Protein AF-A0A1F4BC38-F1 (afdb_monomer)

Solvent-accessible surface area (backbone atoms only — not comparable to full-atom values): 8100 Å² total; per-residue (Å²): 135,79,57,71,50,75,51,78,36,47,63,86,38,72,65,35,56,50,31,72,72,68,41,29,44,49,54,61,42,43,31,51,83,40,55,68,50,52,44,27,72,72,65,79,40,60,83,71,62,35,62,69,57,71,56,75,41,73,48,98,77,63,33,68,33,53,63,78,18,44,32,28,39,37,21,39,55,73,48,72,47,84,53,95,69,26,35,38,39,37,18,40,53,79,44,77,47,76,35,67,90,80,56,53,48,38,79,55,97,92,37,81,43,69,88,72,86,78,60,89,87,56,78,74,65,91,88,58,86,80,75,81,86,125

Secondary structure (DSSP, 8-state):
---EEEEEEETTSHHHHHHHHHSEEEEEE-BTTTHHHHHIIIIIS-GGGGGGSS-EEE-TTS-EEETT-SEEEEEEEEEEEEETTEEEEEEEEEEEEE--S-PBEEEETTEEEE--PPPTTPPPPTT-TTSS--

Sequence (134 aa):
EPPTALVCVNRSAATHAAIAGSGAFCINVLRTEDADLANAFSGTQSGEARFRAGEWLLLASGAPALASALASFDCRVASSLDHGTHTVFLGEVAGLVLGRRGKPLLYASGQYARLIPLAHGAPLPEGFDHWVDV

Mean predicted aligned error: 6.23 Å

pLDDT: mean 91.07, std 11.71, range [45.5, 98.81]

Structure (mmCIF, N/CA/C/O backbone):
data_AF-A0A1F4BC38-F1
#
_entry.id   AF-A0A1F4BC38-F1
#
loop_
_atom_site.group_PDB
_atom_site.id
_atom_site.type_symbol
_atom_site.label_atom_id
_atom_site.label_alt_id
_atom_site.label_comp_id
_atom_site.label_asym_id
_atom_site.label_entity_id
_atom_site.label_seq_id
_atom_site.pdbx_PDB_ins_code
_atom_site.Cartn_x
_atom_site.Cartn_y
_atom_site.Cartn_z
_atom_site.occupancy
_atom_site.B_iso_or_equiv
_atom_site.auth_seq_id
_atom_site.auth_comp_id
_atom_site.auth_asym_id
_atom_site.auth_atom_id
_atom_site.pdbx_PDB_model_num
ATOM 1 N N . GLU A 1 1 ? -1.084 -20.472 14.265 1.00 70.88 1 GLU A N 1
ATOM 2 C CA . GLU A 1 1 ? -0.669 -19.072 14.052 1.00 70.88 1 GLU A CA 1
ATOM 3 C C . GLU A 1 1 ? -1.136 -18.630 12.670 1.00 70.88 1 GLU A C 1
ATOM 5 O O . GLU A 1 1 ? -0.873 -19.375 11.727 1.00 70.88 1 GLU A O 1
ATOM 10 N N . PRO A 1 2 ? -1.891 -17.526 12.530 1.00 84.81 2 PRO A N 1
ATOM 11 C CA . PRO A 1 2 ? -2.275 -17.001 11.222 1.00 84.81 2 PRO A CA 1
ATOM 12 C C . PRO A 1 2 ? -1.114 -16.215 10.578 1.00 84.81 2 PRO A C 1
ATOM 14 O O . PRO A 1 2 ? -0.317 -15.613 11.300 1.00 84.81 2 PRO A O 1
ATOM 17 N N . PRO A 1 3 ? -0.994 -16.189 9.237 1.00 96.00 3 PRO A N 1
ATOM 18 C CA . PRO A 1 3 ? -0.052 -15.304 8.560 1.00 96.00 3 PRO A CA 1
ATOM 19 C C . PRO A 1 3 ? -0.393 -13.835 8.844 1.00 96.00 3 PRO A C 1
ATOM 21 O O . PRO A 1 3 ? -1.550 -13.433 8.714 1.00 96.00 3 PRO A O 1
ATOM 2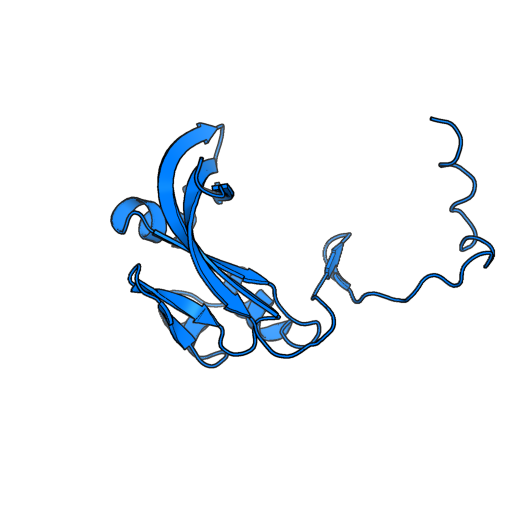4 N N . THR A 1 4 ? 0.616 -13.031 9.176 1.00 97.38 4 THR A N 1
ATOM 25 C CA . THR A 1 4 ? 0.445 -11.615 9.534 1.00 97.38 4 THR A CA 1
ATOM 26 C C . THR A 1 4 ? 1.207 -10.722 8.567 1.00 97.38 4 THR A C 1
ATOM 28 O O . THR A 1 4 ? 2.377 -10.967 8.271 1.00 97.38 4 THR A O 1
ATOM 31 N N . ALA A 1 5 ? 0.555 -9.655 8.112 1.00 97.81 5 ALA A N 1
ATOM 32 C CA . ALA A 1 5 ? 1.176 -8.558 7.381 1.00 97.81 5 ALA A CA 1
ATOM 33 C C . ALA A 1 5 ? 1.058 -7.260 8.188 1.00 97.81 5 ALA A C 1
ATOM 35 O O . ALA A 1 5 ? 0.152 -7.111 9.009 1.00 97.81 5 ALA A O 1
ATOM 36 N N . LEU A 1 6 ? 1.951 -6.302 7.941 1.00 98.19 6 LEU A N 1
ATOM 37 C CA . LEU A 1 6 ? 1.868 -4.979 8.553 1.00 98.19 6 LEU A CA 1
ATOM 38 C C . LEU A 1 6 ? 1.975 -3.866 7.518 1.00 98.19 6 LEU A C 1
ATOM 40 O O . LEU A 1 6 ? 2.652 -4.013 6.501 1.00 98.19 6 LEU A O 1
ATOM 44 N N . VAL A 1 7 ? 1.319 -2.745 7.807 1.00 98.50 7 VAL A N 1
ATOM 45 C CA . VAL A 1 7 ? 1.442 -1.497 7.048 1.00 98.50 7 VAL A CA 1
ATOM 46 C C . VAL A 1 7 ? 1.619 -0.323 8.007 1.00 98.50 7 VAL A C 1
ATOM 48 O O . VAL A 1 7 ? 0.943 -0.238 9.031 1.00 98.50 7 VAL A O 1
ATOM 51 N N . CYS A 1 8 ? 2.518 0.600 7.669 1.00 98.44 8 CYS A N 1
ATOM 52 C CA . CYS A 1 8 ? 2.712 1.850 8.401 1.00 98.44 8 CYS A CA 1
ATOM 53 C C . CYS A 1 8 ? 2.035 2.975 7.623 1.00 98.44 8 CYS A C 1
ATOM 55 O O . CYS A 1 8 ? 2.447 3.285 6.506 1.00 98.44 8 CYS A O 1
ATOM 57 N N . VAL A 1 9 ? 1.005 3.592 8.195 1.00 98.25 9 VAL A N 1
ATOM 58 C CA . VAL A 1 9 ? 0.203 4.604 7.495 1.00 98.25 9 VAL A CA 1
ATOM 59 C C . VAL A 1 9 ? 0.227 5.907 8.276 1.00 98.25 9 VAL A C 1
ATOM 61 O O . VAL A 1 9 ? -0.034 5.922 9.479 1.00 98.25 9 VAL A O 1
ATOM 64 N N . ASN A 1 10 ? 0.547 7.008 7.595 1.00 98.00 10 ASN A N 1
ATOM 65 C CA . ASN A 1 10 ? 0.515 8.338 8.193 1.00 98.00 10 ASN A CA 1
ATOM 66 C C . ASN A 1 10 ? -0.917 8.674 8.634 1.00 98.00 10 ASN A C 1
ATOM 68 O O . ASN A 1 10 ? -1.853 8.514 7.850 1.00 98.00 10 ASN A O 1
ATOM 72 N N . ARG A 1 11 ? -1.090 9.166 9.864 1.00 97.75 11 ARG A N 1
ATOM 73 C CA . ARG A 1 11 ? -2.410 9.466 10.445 1.00 97.75 11 ARG A CA 1
ATOM 74 C C . ARG A 1 11 ? -3.167 10.587 9.735 1.00 97.75 11 ARG A C 1
ATOM 76 O O . ARG A 1 11 ? -4.376 10.688 9.895 1.00 97.75 11 ARG A O 1
ATOM 83 N N . SER A 1 12 ? -2.488 11.419 8.942 1.00 96.00 12 SER A N 1
ATOM 84 C CA . SER A 1 12 ? -3.154 12.427 8.107 1.00 96.00 12 SER A CA 1
ATOM 85 C C . SER A 1 12 ? -3.714 11.865 6.794 1.00 96.00 12 SER A C 1
ATOM 87 O O . SER A 1 12 ? -4.475 12.552 6.112 1.00 96.00 12 SER A O 1
ATOM 89 N N . ALA A 1 13 ? -3.351 10.639 6.405 1.00 94.81 13 ALA A N 1
ATOM 90 C CA . ALA A 1 13 ? -3.792 10.055 5.146 1.00 94.81 13 ALA A CA 1
ATOM 91 C C . ALA A 1 13 ? -5.250 9.584 5.228 1.00 94.81 13 ALA A C 1
ATOM 93 O O . ALA A 1 13 ? -5.644 8.907 6.174 1.00 94.81 13 ALA A O 1
ATOM 94 N N . ALA A 1 14 ? -6.035 9.818 4.173 1.00 93.50 14 ALA A N 1
ATOM 95 C CA . ALA A 1 14 ? -7.401 9.287 4.077 1.00 93.50 14 ALA A CA 1
ATOM 96 C C . ALA A 1 14 ? -7.454 7.749 4.206 1.00 93.50 14 ALA A C 1
ATOM 98 O O . ALA A 1 14 ? -8.407 7.201 4.755 1.00 93.50 14 ALA A O 1
ATOM 99 N N . THR A 1 15 ? -6.406 7.054 3.747 1.00 95.25 15 THR A N 1
ATOM 100 C CA . THR A 1 15 ? -6.262 5.601 3.905 1.00 95.25 15 THR A CA 1
ATOM 101 C C . THR A 1 15 ? -6.195 5.189 5.375 1.00 95.25 15 THR A C 1
ATOM 103 O O . THR A 1 15 ? -6.749 4.157 5.727 1.00 95.25 15 THR A O 1
ATOM 106 N N . HIS A 1 16 ? -5.573 5.991 6.250 1.00 97.56 16 HIS A N 1
ATOM 107 C CA . HIS A 1 16 ? -5.535 5.698 7.687 1.00 97.56 16 HIS A CA 1
ATOM 108 C C . HIS A 1 16 ? -6.946 5.669 8.274 1.00 97.56 16 HIS A C 1
ATOM 110 O O . HIS A 1 16 ? -7.336 4.662 8.860 1.00 97.56 16 HIS A O 1
ATOM 116 N N . ALA A 1 17 ? -7.735 6.719 8.026 1.00 96.62 17 ALA A N 1
ATOM 117 C CA . ALA A 1 17 ? -9.117 6.797 8.493 1.00 96.62 17 ALA A CA 1
ATOM 118 C C . ALA A 1 17 ? -9.976 5.635 7.960 1.00 96.62 17 ALA A C 1
ATOM 120 O O . ALA A 1 17 ? -10.776 5.068 8.702 1.00 96.62 17 ALA A O 1
ATOM 121 N N . ALA A 1 18 ? -9.776 5.239 6.697 1.00 96.19 18 ALA A N 1
ATOM 122 C CA . ALA A 1 18 ? -10.477 4.104 6.101 1.00 96.19 18 ALA A CA 1
ATOM 123 C C . ALA A 1 18 ? -10.129 2.770 6.786 1.00 96.19 18 ALA A C 1
ATOM 125 O O . ALA A 1 18 ? -11.031 1.992 7.097 1.00 96.19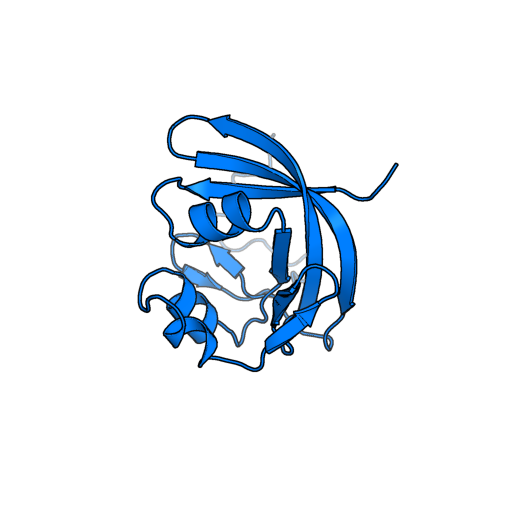 18 ALA A O 1
ATOM 126 N N . ILE A 1 19 ? -8.846 2.511 7.064 1.00 98.00 19 ILE A N 1
ATOM 127 C CA . ILE A 1 19 ? -8.406 1.282 7.745 1.00 98.00 19 ILE A CA 1
ATOM 128 C C . ILE A 1 19 ? -8.896 1.268 9.195 1.00 98.00 19 ILE A C 1
ATOM 130 O O . ILE A 1 19 ? -9.454 0.269 9.640 1.00 98.00 19 ILE A O 1
ATOM 134 N N . ALA A 1 20 ? -8.748 2.381 9.919 1.00 98.12 20 ALA A N 1
ATOM 135 C CA . ALA A 1 20 ? -9.181 2.489 11.310 1.00 98.12 20 ALA A CA 1
ATOM 136 C C . ALA A 1 20 ? -10.703 2.325 11.466 1.00 98.12 20 ALA A C 1
ATOM 138 O O . ALA A 1 20 ? -11.155 1.697 12.418 1.00 98.12 20 ALA A O 1
ATOM 139 N N . GLY A 1 21 ? -11.493 2.864 10.529 1.00 98.00 21 GLY A N 1
ATOM 140 C CA . GLY A 1 21 ? -12.953 2.765 10.561 1.00 98.00 21 GLY A CA 1
ATOM 141 C C . GLY A 1 21 ? -13.500 1.409 10.109 1.00 98.00 21 GLY A C 1
ATOM 142 O O . GLY A 1 21 ? -14.499 0.947 10.652 1.00 98.00 21 GLY A O 1
ATOM 143 N N . SER A 1 22 ? -12.864 0.767 9.124 1.00 97.81 22 SER A N 1
ATOM 144 C CA . SER A 1 22 ? -13.321 -0.526 8.588 1.00 97.81 22 SER A CA 1
ATOM 145 C C . SER A 1 22 ? -12.745 -1.740 9.320 1.00 97.81 22 SER A C 1
ATOM 147 O O . SER A 1 22 ? -13.333 -2.817 9.267 1.00 97.81 22 SER A O 1
ATOM 149 N N . GLY A 1 23 ? -11.589 -1.596 9.975 1.00 98.19 23 GLY A N 1
ATOM 150 C CA . GLY A 1 23 ? -10.856 -2.715 10.566 1.00 98.19 23 GLY A CA 1
ATOM 151 C C . GLY A 1 23 ? -10.249 -3.667 9.530 1.00 98.19 23 GLY A C 1
ATOM 152 O O . GLY A 1 23 ? -9.902 -4.798 9.871 1.00 98.19 23 GLY A O 1
ATOM 153 N N . ALA A 1 24 ? -10.116 -3.245 8.271 1.00 98.25 24 ALA A N 1
ATOM 154 C CA . ALA A 1 24 ? -9.590 -4.071 7.191 1.00 98.25 24 ALA A CA 1
ATOM 155 C C . ALA A 1 24 ? -8.701 -3.273 6.232 1.00 98.25 24 ALA A C 1
ATOM 157 O O . ALA A 1 24 ? -8.820 -2.055 6.094 1.00 98.25 24 ALA A O 1
ATOM 158 N N . PHE A 1 25 ? -7.799 -3.974 5.548 1.00 98.31 25 PHE A N 1
ATOM 159 C CA . PHE A 1 25 ? -7.001 -3.411 4.465 1.00 98.31 25 PHE A CA 1
ATOM 160 C C . PHE A 1 25 ? -6.613 -4.485 3.453 1.00 98.31 25 PHE A C 1
ATOM 162 O O . PHE A 1 25 ? -6.557 -5.667 3.778 1.00 98.31 25 PHE A O 1
ATOM 169 N N . CYS A 1 26 ? -6.304 -4.060 2.227 1.00 98.25 26 CYS A N 1
ATOM 170 C CA . CYS A 1 26 ? -5.741 -4.935 1.207 1.00 98.25 26 CYS A CA 1
ATOM 171 C C . CYS A 1 26 ? -4.363 -4.432 0.769 1.00 98.25 26 CYS A C 1
ATOM 173 O O . CYS A 1 26 ? -4.201 -3.252 0.449 1.00 98.25 26 CYS A O 1
ATOM 175 N N . ILE A 1 27 ? -3.371 -5.326 0.743 1.00 98.38 27 ILE A N 1
ATOM 176 C CA . ILE A 1 27 ? -2.052 -5.044 0.161 1.00 98.38 27 ILE A CA 1
ATOM 177 C C . ILE A 1 27 ? -2.056 -5.549 -1.276 1.00 98.38 27 ILE A C 1
ATOM 179 O O . ILE A 1 27 ? -2.156 -6.753 -1.490 1.00 98.38 27 ILE A O 1
ATOM 183 N N . ASN A 1 28 ? -1.890 -4.649 -2.246 1.00 98.31 28 ASN A N 1
ATOM 184 C CA . ASN A 1 28 ? -1.771 -4.983 -3.665 1.00 98.31 28 ASN A CA 1
ATOM 185 C C . ASN A 1 28 ? -0.308 -4.859 -4.113 1.00 98.31 28 ASN A C 1
ATOM 187 O O . ASN A 1 28 ? 0.263 -3.769 -4.090 1.00 98.31 28 ASN A O 1
ATOM 191 N N . VAL A 1 29 ? 0.300 -5.967 -4.536 1.00 98.12 29 VAL A N 1
ATOM 192 C CA . VAL A 1 29 ? 1.656 -5.984 -5.101 1.00 98.12 29 VAL A CA 1
ATOM 193 C C . VAL A 1 29 ? 1.573 -5.611 -6.577 1.00 98.12 29 VAL A C 1
ATOM 195 O O . VAL A 1 29 ? 1.126 -6.407 -7.403 1.00 98.12 29 VAL A O 1
ATOM 198 N N . LEU A 1 30 ? 1.984 -4.390 -6.901 1.00 97.88 30 LEU A N 1
ATOM 199 C CA . LEU A 1 30 ? 1.833 -3.803 -8.232 1.00 97.88 30 LEU A CA 1
ATOM 200 C C . LEU A 1 30 ? 2.796 -4.396 -9.266 1.00 97.88 30 LEU A C 1
ATOM 202 O O . LEU A 1 30 ? 3.909 -4.818 -8.934 1.00 97.88 30 LEU A O 1
ATOM 206 N N . ARG A 1 31 ? 2.382 -4.389 -10.536 1.00 97.38 31 ARG A N 1
ATOM 207 C CA . ARG A 1 31 ? 3.236 -4.724 -11.680 1.00 97.38 31 ARG A CA 1
ATOM 208 C C . ARG A 1 31 ? 4.013 -3.515 -12.170 1.00 97.38 31 ARG A C 1
ATOM 210 O O . ARG A 1 31 ? 3.581 -2.385 -11.983 1.00 97.38 31 ARG A O 1
ATOM 217 N N . THR A 1 32 ? 5.110 -3.752 -12.888 1.00 96.75 32 THR A N 1
ATOM 218 C CA . THR A 1 32 ? 5.918 -2.698 -13.525 1.00 96.75 32 THR A CA 1
ATOM 219 C C . THR A 1 32 ? 5.083 -1.715 -14.363 1.00 96.75 32 THR A C 1
ATOM 221 O O . THR A 1 32 ? 5.442 -0.545 -14.444 1.00 96.75 32 THR A O 1
ATOM 224 N N . GLU A 1 33 ? 3.971 -2.155 -14.955 1.00 94.75 33 GLU A N 1
ATOM 225 C CA . GLU A 1 33 ? 3.082 -1.320 -15.772 1.00 94.75 33 GLU A CA 1
ATOM 226 C C . GLU A 1 33 ? 2.134 -0.420 -14.950 1.00 94.75 33 GLU A C 1
ATOM 228 O O . GLU A 1 33 ? 1.578 0.533 -15.488 1.00 94.75 33 GLU A O 1
ATOM 233 N N . ASP A 1 34 ? 1.974 -0.665 -13.646 1.00 96.38 34 ASP A N 1
ATOM 234 C CA . ASP A 1 34 ? 1.016 0.032 -12.773 1.00 96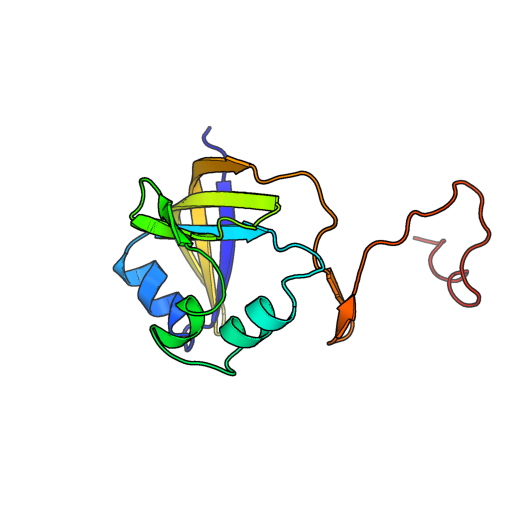.38 34 ASP A CA 1
ATOM 235 C C . ASP A 1 34 ? 1.575 1.355 -12.191 1.00 96.38 34 ASP A C 1
ATOM 237 O O . ASP A 1 34 ? 1.116 1.828 -11.150 1.00 96.38 34 A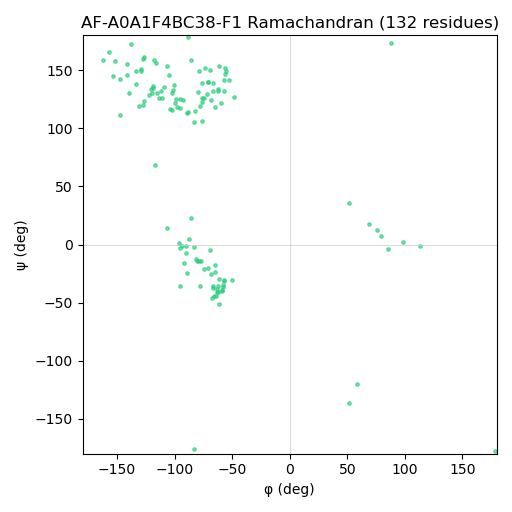SP A O 1
ATOM 241 N N . ALA A 1 35 ? 2.578 1.974 -12.824 1.00 95.12 35 ALA A N 1
ATOM 242 C CA . ALA A 1 35 ? 3.193 3.214 -12.330 1.00 95.12 35 ALA A CA 1
ATOM 243 C C . ALA A 1 35 ? 2.193 4.386 -12.264 1.00 95.12 35 ALA A C 1
ATOM 245 O O . ALA A 1 35 ? 2.156 5.121 -11.276 1.00 95.12 35 ALA A O 1
ATOM 246 N N . ASP A 1 36 ? 1.329 4.525 -13.271 1.00 93.19 36 ASP A N 1
ATOM 247 C CA . ASP A 1 36 ? 0.287 5.560 -13.283 1.00 93.19 36 ASP A CA 1
ATOM 248 C C . ASP A 1 36 ? -0.771 5.321 -12.199 1.00 93.19 36 ASP A C 1
ATOM 250 O O . ASP A 1 36 ? -1.243 6.263 -11.558 1.00 93.19 36 ASP A O 1
ATOM 254 N N . LEU A 1 37 ? -1.095 4.053 -11.928 1.00 95.44 37 LEU A N 1
ATOM 255 C CA . LEU A 1 37 ? -1.971 3.676 -10.822 1.00 95.44 37 LEU A CA 1
ATOM 256 C C . LEU A 1 37 ? -1.319 4.006 -9.475 1.00 95.44 37 LEU A C 1
ATOM 258 O O . LEU A 1 37 ? -1.960 4.598 -8.611 1.00 95.44 37 LEU A O 1
ATOM 262 N N . ALA A 1 38 ? -0.032 3.700 -9.301 1.00 95.50 38 ALA A N 1
ATOM 263 C CA . ALA A 1 38 ? 0.703 4.064 -8.095 1.00 95.50 38 ALA A CA 1
ATOM 264 C C . ALA A 1 38 ? 0.705 5.590 -7.868 1.00 95.50 38 ALA A C 1
ATOM 266 O O . ALA A 1 38 ? 0.483 6.042 -6.742 1.00 95.50 38 ALA A O 1
ATOM 267 N N . ASN A 1 39 ? 0.852 6.384 -8.934 1.00 93.00 39 ASN A N 1
ATOM 268 C CA . ASN A 1 39 ? 0.742 7.843 -8.878 1.00 93.00 39 ASN A CA 1
ATOM 269 C C . ASN A 1 39 ? -0.660 8.319 -8.470 1.00 93.00 39 ASN A C 1
ATOM 271 O O . ASN A 1 39 ? -0.786 9.247 -7.667 1.00 93.00 39 ASN A O 1
ATOM 275 N N . ALA A 1 40 ? -1.729 7.688 -8.965 1.00 92.19 40 ALA A N 1
ATOM 276 C CA . ALA A 1 40 ? -3.101 8.023 -8.567 1.00 92.19 40 ALA A CA 1
ATOM 277 C C . ALA A 1 40 ? -3.313 7.880 -7.046 1.00 92.19 40 ALA A C 1
ATOM 279 O O . ALA A 1 40 ? -4.020 8.681 -6.431 1.00 92.19 40 ALA A O 1
ATOM 280 N N . PHE A 1 41 ? -2.646 6.904 -6.420 1.00 93.69 41 PHE A N 1
ATOM 281 C CA . PHE A 1 41 ? -2.718 6.639 -4.980 1.00 93.69 41 PHE A CA 1
ATOM 282 C C . PHE A 1 41 ? -1.671 7.391 -4.136 1.00 93.69 41 PHE A C 1
ATOM 284 O O . PHE A 1 41 ? -1.783 7.377 -2.910 1.00 93.69 41 PHE A O 1
ATOM 291 N N . SER A 1 42 ? -0.703 8.088 -4.745 1.00 89.00 42 SER A N 1
ATOM 292 C CA . SER A 1 42 ? 0.345 8.848 -4.035 1.00 89.00 42 SER A CA 1
ATOM 293 C C . SER A 1 42 ? -0.045 10.292 -3.681 1.00 89.00 42 SER A C 1
ATOM 295 O O . SER A 1 42 ? 0.765 11.038 -3.136 1.00 89.00 42 SER A O 1
ATOM 297 N N . GLY A 1 43 ? -1.296 10.684 -3.947 1.00 82.25 43 GLY A N 1
ATOM 298 C CA . GLY A 1 43 ? -1.838 12.010 -3.624 1.00 82.25 43 GLY A CA 1
ATOM 299 C C . GLY A 1 43 ? -2.170 12.882 -4.835 1.00 82.25 43 GLY A C 1
ATOM 300 O O . GLY A 1 43 ? -2.695 13.977 -4.654 1.00 82.25 43 GLY A O 1
ATOM 301 N N . THR A 1 44 ? -1.928 12.404 -6.063 1.00 75.94 44 THR A N 1
ATOM 302 C CA . THR A 1 44 ? -2.360 13.113 -7.286 1.00 75.94 44 THR A CA 1
ATOM 303 C C . THR A 1 44 ? -3.882 13.124 -7.455 1.00 75.94 44 THR A C 1
ATOM 305 O O . THR A 1 44 ? -4.428 14.033 -8.077 1.00 75.94 44 THR A O 1
ATOM 308 N N . GLN A 1 45 ? -4.578 12.138 -6.880 1.00 83.75 45 GLN A N 1
ATOM 309 C CA . GLN A 1 45 ? -6.036 12.043 -6.865 1.00 83.75 45 GLN A CA 1
ATOM 310 C C . GLN A 1 45 ? -6.567 11.840 -5.441 1.00 83.75 45 GLN A C 1
ATOM 312 O O . GLN A 1 45 ? -5.856 11.397 -4.536 1.00 83.75 45 GLN A O 1
ATOM 317 N N . SER A 1 46 ? -7.846 12.156 -5.233 1.00 84.31 46 SER A N 1
ATOM 318 C CA . SER A 1 46 ? -8.517 12.067 -3.934 1.00 84.31 46 SER A CA 1
ATOM 319 C C . SER A 1 46 ? -9.799 11.234 -4.009 1.00 84.31 46 SER A C 1
ATOM 321 O O . SER A 1 46 ? -10.344 10.982 -5.084 1.00 84.31 46 SER A O 1
ATOM 323 N N . GLY A 1 47 ? -10.266 10.765 -2.845 1.00 87.06 47 GLY A N 1
ATOM 324 C CA . GLY A 1 47 ? -11.514 9.999 -2.727 1.00 87.06 47 GLY A CA 1
ATOM 325 C C . GLY A 1 47 ? -11.608 8.811 -3.689 1.00 87.06 47 GLY A C 1
ATOM 326 O O . GLY A 1 47 ? -10.633 8.083 -3.867 1.00 87.06 47 GLY A O 1
ATOM 327 N N . GLU A 1 48 ? -12.777 8.649 -4.306 1.00 88.62 48 GLU A N 1
ATOM 328 C CA . GLU A 1 48 ? -13.100 7.570 -5.248 1.00 88.62 48 GLU A CA 1
ATOM 329 C C . GLU A 1 48 ? -12.386 7.686 -6.600 1.00 88.62 48 GLU A C 1
ATOM 331 O O . GLU A 1 48 ? -12.251 6.688 -7.304 1.00 88.62 48 GLU A O 1
ATOM 336 N N . ALA A 1 49 ? -11.899 8.877 -6.976 1.00 89.25 49 ALA A N 1
ATOM 337 C CA . ALA A 1 49 ? -11.288 9.094 -8.289 1.00 89.25 49 ALA A CA 1
ATOM 338 C C . ALA A 1 49 ? -10.096 8.155 -8.530 1.00 89.25 49 ALA A C 1
ATOM 340 O O . ALA A 1 49 ? -9.976 7.604 -9.622 1.00 89.25 49 ALA A O 1
ATOM 341 N N . ARG A 1 50 ? -9.310 7.872 -7.480 1.00 89.25 50 ARG A N 1
ATOM 342 C CA . ARG A 1 50 ? -8.167 6.946 -7.534 1.00 89.25 50 ARG A CA 1
ATOM 343 C C . ARG A 1 50 ? -8.552 5.534 -7.996 1.00 89.25 50 ARG A C 1
ATOM 345 O O . ARG A 1 50 ? -7.760 4.868 -8.648 1.00 89.25 50 ARG A O 1
ATOM 352 N N . PHE A 1 51 ? -9.777 5.095 -7.699 1.00 92.31 51 PHE A N 1
ATOM 353 C CA . PHE A 1 51 ? -10.278 3.764 -8.050 1.00 92.31 51 PHE A CA 1
ATOM 354 C C . PHE A 1 51 ? -10.807 3.687 -9.488 1.00 92.31 51 PHE A C 1
ATOM 356 O O . PHE A 1 51 ? -11.184 2.614 -9.942 1.00 92.31 51 PHE A O 1
ATOM 363 N N . ARG A 1 52 ? -10.812 4.802 -10.235 1.00 90.31 52 ARG A N 1
ATOM 364 C CA . ARG A 1 52 ? -11.081 4.787 -11.683 1.00 90.31 52 ARG A CA 1
ATOM 365 C C . ARG A 1 52 ? -9.895 4.251 -12.485 1.00 90.31 52 ARG A C 1
ATOM 367 O O . ARG A 1 52 ? -10.075 3.849 -13.630 1.00 90.31 52 ARG A O 1
ATOM 374 N N . ALA A 1 53 ? -8.694 4.277 -11.907 1.00 85.00 53 ALA A N 1
ATOM 375 C CA . ALA A 1 53 ? -7.527 3.625 -12.475 1.00 85.00 53 ALA A CA 1
ATOM 376 C C . ALA A 1 53 ? -7.552 2.137 -12.090 1.00 85.00 53 ALA A C 1
ATOM 378 O O . ALA A 1 53 ? -7.445 1.796 -10.912 1.00 85.00 53 ALA A O 1
ATOM 379 N N . GLY A 1 54 ? -7.689 1.265 -13.089 1.00 90.88 54 GLY A N 1
ATOM 380 C CA . GLY A 1 54 ? -7.701 -0.188 -12.913 1.00 90.88 54 GLY A CA 1
ATOM 381 C C . GLY A 1 54 ? -9.081 -0.788 -12.632 1.00 90.88 54 GLY A C 1
ATOM 382 O O . GLY A 1 54 ? -10.078 -0.090 -12.463 1.00 90.88 54 GLY A O 1
ATOM 383 N N . GLU A 1 55 ? -9.120 -2.117 -12.600 1.00 94.94 55 GLU A N 1
ATOM 384 C CA . GLU A 1 55 ? -10.301 -2.903 -12.244 1.00 94.94 55 GLU A CA 1
ATOM 385 C C . GLU A 1 55 ? -10.169 -3.404 -10.806 1.00 94.94 55 GLU A C 1
ATOM 387 O O . GLU A 1 55 ? -9.123 -3.935 -10.418 1.00 94.94 55 GLU A O 1
ATOM 392 N N . TRP A 1 56 ? -11.232 -3.251 -10.018 1.00 96.56 56 TRP A N 1
ATOM 393 C CA . TRP A 1 56 ? -11.219 -3.529 -8.585 1.00 96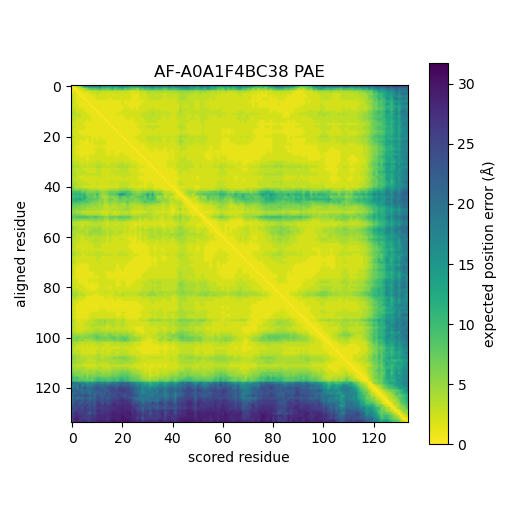.56 56 TRP A CA 1
ATOM 394 C C . TRP A 1 56 ? -12.2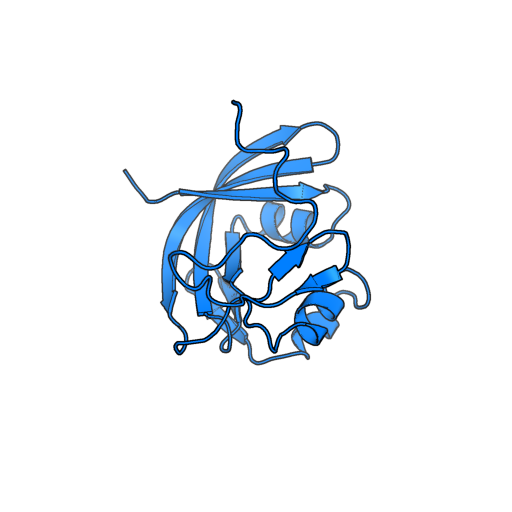33 -4.605 -8.218 1.00 96.56 56 TRP A C 1
ATOM 396 O O . TRP A 1 56 ? -13.392 -4.569 -8.628 1.00 96.56 56 TRP A O 1
ATOM 406 N N . LEU A 1 57 ? -11.779 -5.554 -7.411 1.00 94.81 57 LEU A N 1
ATOM 407 C CA . LEU A 1 57 ? -12.566 -6.631 -6.831 1.00 94.81 57 LEU A CA 1
ATOM 408 C C . LEU A 1 57 ? -12.804 -6.318 -5.354 1.00 94.81 57 LEU A C 1
ATOM 410 O O . LEU A 1 57 ? -11.926 -5.772 -4.689 1.00 94.81 57 LEU A O 1
ATOM 414 N N . LEU A 1 58 ? -13.959 -6.701 -4.817 1.00 93.81 58 LEU A N 1
ATOM 415 C CA . LEU A 1 58 ? -14.181 -6.691 -3.371 1.00 93.81 58 LEU A CA 1
ATOM 416 C C . LEU A 1 58 ? -13.833 -8.064 -2.806 1.00 93.81 58 LEU A C 1
ATOM 418 O O . LEU A 1 58 ? -14.363 -9.077 -3.266 1.00 93.81 58 LEU A O 1
ATOM 422 N N . LEU A 1 59 ? -12.935 -8.093 -1.824 1.00 93.31 59 LEU A N 1
ATOM 423 C CA . LEU A 1 59 ? -12.592 -9.320 -1.108 1.00 93.31 59 LEU A CA 1
ATOM 424 C C . LEU A 1 59 ? -13.518 -9.535 0.097 1.00 93.31 59 LEU A C 1
ATOM 426 O O . LEU A 1 59 ? -14.414 -8.735 0.368 1.00 93.31 59 LEU A O 1
ATOM 430 N N . ALA A 1 60 ? -13.323 -10.636 0.825 1.00 94.38 60 ALA A N 1
ATOM 431 C CA . ALA A 1 60 ? -14.208 -11.043 1.915 1.00 94.38 60 ALA A CA 1
ATOM 432 C C . ALA A 1 60 ? -14.210 -10.059 3.099 1.00 94.38 60 ALA A C 1
ATOM 434 O O . ALA A 1 60 ? -15.177 -10.022 3.862 1.00 94.38 60 ALA A O 1
ATOM 435 N N . SER A 1 61 ? -13.151 -9.266 3.277 1.00 94.50 61 SER A N 1
ATOM 436 C CA . SER A 1 61 ? -13.137 -8.164 4.248 1.00 94.50 61 SER A CA 1
ATOM 437 C C . SER A 1 61 ? -13.908 -6.916 3.794 1.00 94.50 61 SER A C 1
ATOM 439 O O . SER A 1 61 ? -14.162 -6.034 4.609 1.00 94.50 61 SER A O 1
ATOM 441 N N . GLY A 1 62 ? -14.259 -6.822 2.507 1.00 94.75 62 GLY A N 1
ATOM 442 C CA . GLY A 1 62 ? -14.757 -5.604 1.867 1.00 94.75 62 GLY A CA 1
ATOM 443 C C . GLY A 1 62 ? -13.654 -4.668 1.358 1.00 94.75 62 GLY A C 1
ATOM 444 O O . GLY A 1 62 ? -13.965 -3.668 0.714 1.00 94.75 62 GLY A O 1
ATOM 445 N N . ALA A 1 63 ? -12.373 -4.973 1.597 1.00 95.62 63 ALA A N 1
ATOM 446 C CA . ALA A 1 63 ? -11.272 -4.181 1.061 1.00 95.62 63 ALA A CA 1
ATOM 447 C C . ALA A 1 63 ? -11.134 -4.360 -0.470 1.00 95.62 63 ALA A C 1
ATOM 449 O O . ALA A 1 63 ? -11.266 -5.482 -0.977 1.00 95.62 63 ALA A O 1
ATOM 450 N N . PRO A 1 64 ? -10.849 -3.276 -1.218 1.00 96.00 64 PRO A N 1
ATOM 451 C CA . PRO A 1 64 ? -10.684 -3.333 -2.664 1.00 96.00 64 PRO A CA 1
ATOM 452 C C . PRO A 1 64 ? -9.324 -3.935 -3.050 1.00 96.00 64 PRO A C 1
ATOM 454 O O . PRO A 1 64 ? -8.264 -3.454 -2.639 1.00 96.00 64 PRO A O 1
ATOM 457 N N . ALA A 1 65 ? -9.360 -4.962 -3.893 1.00 97.25 65 ALA A N 1
ATOM 458 C CA . ALA A 1 65 ? -8.196 -5.608 -4.481 1.00 97.25 65 ALA A CA 1
ATOM 459 C C . ALA A 1 65 ? -8.088 -5.287 -5.970 1.00 97.25 65 ALA A C 1
ATOM 461 O O . ALA A 1 65 ? -9.070 -5.348 -6.706 1.00 97.25 65 ALA A O 1
ATOM 462 N N . LEU A 1 66 ? -6.883 -4.959 -6.415 1.00 97.56 66 LEU A N 1
ATOM 463 C CA . LEU A 1 66 ? -6.599 -4.630 -7.802 1.00 97.56 66 LEU A CA 1
ATOM 464 C C . LEU A 1 66 ? -6.509 -5.919 -8.628 1.00 97.56 66 LEU A C 1
ATOM 466 O O . LEU A 1 66 ? -5.625 -6.742 -8.397 1.00 97.56 66 LEU A O 1
ATOM 470 N N . ALA A 1 67 ? -7.375 -6.076 -9.629 1.00 96.06 67 ALA A N 1
ATOM 471 C CA . ALA A 1 67 ? -7.429 -7.283 -10.457 1.00 96.06 67 ALA A CA 1
ATOM 472 C C . ALA A 1 67 ? -6.122 -7.543 -11.231 1.00 96.06 67 ALA A C 1
ATOM 474 O O . ALA A 1 67 ? -5.768 -8.694 -11.499 1.00 96.06 67 ALA A O 1
ATOM 475 N N . SER A 1 68 ? -5.386 -6.481 -11.580 1.00 95.75 68 SER A N 1
ATOM 476 C CA . SER A 1 68 ? -4.093 -6.587 -12.257 1.00 95.75 68 SER A CA 1
ATOM 477 C C . SER A 1 68 ? -2.928 -6.905 -11.317 1.00 95.75 68 SER A C 1
ATOM 479 O O . SER A 1 68 ? -1.885 -7.314 -11.824 1.00 95.75 68 SER A O 1
ATOM 481 N N . ALA A 1 69 ? -3.058 -6.788 -9.990 1.00 97.81 69 ALA A N 1
ATOM 482 C CA . ALA A 1 69 ? -1.939 -6.983 -9.064 1.00 97.81 69 ALA A CA 1
ATOM 483 C C . ALA A 1 69 ? -1.273 -8.363 -9.225 1.00 97.81 69 ALA A C 1
ATOM 485 O O . ALA A 1 69 ? -1.902 -9.340 -9.623 1.00 97.81 69 ALA A O 1
ATOM 486 N N . LEU A 1 70 ? 0.022 -8.469 -8.915 1.00 98.25 70 LEU A N 1
ATOM 487 C CA . LEU A 1 70 ? 0.728 -9.757 -8.859 1.00 98.25 70 LEU A CA 1
ATOM 488 C C . LEU A 1 70 ? 0.200 -10.630 -7.718 1.00 98.25 70 LEU A C 1
ATOM 490 O O . LEU A 1 70 ? 0.085 -11.846 -7.865 1.00 98.25 70 LEU A O 1
ATOM 494 N N . ALA A 1 71 ? -0.131 -9.995 -6.599 1.00 98.06 71 ALA A N 1
ATOM 495 C CA . ALA A 1 71 ? -0.780 -10.605 -5.453 1.00 98.06 71 ALA A CA 1
ATOM 496 C C . ALA A 1 71 ? -1.577 -9.544 -4.688 1.00 98.06 71 ALA A C 1
ATOM 498 O O . ALA A 1 71 ? -1.124 -8.401 -4.574 1.00 98.06 71 ALA A O 1
ATOM 499 N N . SER A 1 72 ? -2.714 -9.943 -4.130 1.00 98.38 72 SER A N 1
ATOM 500 C CA . SER A 1 72 ? -3.531 -9.121 -3.240 1.00 98.38 72 SER A CA 1
ATOM 501 C C . SER A 1 72 ? -3.804 -9.877 -1.949 1.00 98.38 72 SER A C 1
ATOM 503 O O . SER A 1 72 ? -4.384 -10.962 -1.981 1.00 98.38 72 SER A O 1
ATOM 505 N N . PHE A 1 73 ? -3.382 -9.314 -0.821 1.00 98.25 73 PHE A N 1
ATOM 506 C CA . PHE A 1 73 ? -3.571 -9.898 0.507 1.00 98.25 73 PHE A CA 1
ATOM 507 C C . PHE A 1 73 ? -4.766 -9.232 1.176 1.00 98.25 73 PHE A C 1
ATOM 509 O O . PHE A 1 73 ? -4.768 -8.010 1.320 1.00 98.25 73 PHE A O 1
ATOM 516 N N . ASP A 1 74 ? -5.771 -10.017 1.553 1.00 97.94 74 ASP A N 1
ATOM 517 C CA . ASP A 1 74 ? -6.950 -9.546 2.277 1.00 97.94 74 ASP A CA 1
ATOM 518 C C . ASP A 1 74 ? -6.694 -9.620 3.781 1.00 97.94 74 ASP A C 1
ATOM 520 O O . ASP A 1 74 ? -6.545 -10.720 4.318 1.00 97.94 74 ASP A O 1
ATOM 524 N N . CYS A 1 75 ? -6.620 -8.478 4.462 1.00 98.31 75 CYS A N 1
ATOM 525 C CA . CYS A 1 75 ? -6.196 -8.414 5.855 1.00 98.31 75 CYS A CA 1
ATOM 526 C C . CYS A 1 75 ? -7.299 -7.860 6.760 1.00 98.31 75 CYS A C 1
ATOM 528 O O . CYS A 1 75 ? -7.904 -6.826 6.465 1.00 98.31 75 CYS A O 1
ATOM 530 N N . ARG A 1 76 ? -7.495 -8.498 7.918 1.00 98.19 76 ARG A N 1
ATOM 531 C CA . ARG A 1 76 ? -8.274 -7.940 9.034 1.00 98.19 76 ARG A CA 1
ATOM 532 C C . ARG A 1 76 ? -7.329 -7.419 10.103 1.00 98.19 76 ARG A C 1
ATOM 534 O O . ARG A 1 76 ? -6.409 -8.128 10.497 1.00 98.19 76 ARG A O 1
ATOM 541 N N . VAL A 1 77 ? -7.540 -6.190 10.565 1.00 98.38 77 VAL A N 1
ATOM 542 C CA . VAL A 1 77 ? -6.713 -5.568 11.604 1.00 98.38 77 VAL A CA 1
ATOM 543 C C . VAL A 1 77 ? -6.888 -6.345 12.907 1.00 98.38 77 VAL A C 1
ATOM 545 O O . VAL A 1 77 ? -7.983 -6.405 13.456 1.00 98.38 77 VAL A O 1
ATOM 548 N N . ALA A 1 78 ? -5.796 -6.922 13.400 1.00 98.12 78 ALA A N 1
ATOM 549 C CA . ALA A 1 78 ? -5.749 -7.631 14.674 1.00 98.12 78 ALA A CA 1
ATOM 550 C C . ALA A 1 78 ? -5.252 -6.724 15.806 1.00 98.12 78 ALA A C 1
ATOM 552 O O . ALA A 1 78 ? -5.712 -6.819 16.941 1.00 98.12 78 ALA A O 1
ATOM 553 N N . SER A 1 79 ? -4.316 -5.822 15.505 1.00 98.12 79 SER A N 1
ATOM 554 C CA . SER A 1 79 ? -3.855 -4.797 16.444 1.00 98.12 79 SER A CA 1
ATOM 555 C C . SER A 1 79 ? -3.253 -3.599 15.714 1.00 98.12 79 SER A C 1
ATOM 557 O O . SER A 1 79 ? -2.961 -3.654 14.516 1.00 98.12 79 SER A O 1
ATOM 559 N N . SER A 1 80 ? -3.067 -2.498 16.439 1.00 98.38 80 SER A N 1
ATOM 560 C CA . SER A 1 80 ? -2.429 -1.293 15.920 1.00 98.38 80 SER A CA 1
ATOM 561 C C . SER A 1 80 ? -1.526 -0.645 16.961 1.00 98.38 80 SER A C 1
ATOM 563 O O . SER A 1 80 ? -1.852 -0.644 18.148 1.00 98.38 80 SER A O 1
ATOM 565 N N . LEU A 1 81 ? -0.428 -0.048 16.507 1.00 98.56 81 LEU A N 1
ATOM 566 C CA . LEU A 1 81 ? 0.522 0.683 17.338 1.00 98.56 81 LEU A CA 1
ATOM 567 C C . LEU A 1 81 ? 0.746 2.085 16.775 1.00 98.56 81 LEU A C 1
ATOM 569 O O . LEU A 1 81 ? 1.185 2.243 15.638 1.00 98.56 81 LEU A O 1
ATOM 573 N N . ASP A 1 82 ? 0.510 3.103 17.591 1.00 98.38 82 ASP A N 1
ATOM 574 C CA . ASP A 1 82 ? 0.830 4.481 17.238 1.00 98.38 82 ASP A CA 1
ATOM 575 C C . ASP A 1 82 ? 2.321 4.774 17.433 1.00 98.38 82 ASP A C 1
ATOM 577 O O . ASP A 1 82 ? 2.895 4.492 18.485 1.00 98.38 82 ASP A O 1
ATOM 581 N N . HIS A 1 83 ? 2.951 5.377 16.422 1.00 97.50 83 HIS A N 1
ATOM 582 C CA . HIS A 1 83 ? 4.364 5.739 16.457 1.00 97.50 83 HIS A CA 1
ATOM 583 C C . HIS A 1 83 ? 4.647 7.022 15.664 1.00 97.50 83 HIS A C 1
ATOM 585 O O . HIS A 1 83 ? 4.582 7.059 14.433 1.00 97.50 83 HIS A O 1
ATOM 591 N N . GLY A 1 84 ? 4.995 8.098 16.375 1.00 97.62 84 GLY A N 1
ATOM 592 C CA . GLY A 1 84 ? 5.254 9.398 15.757 1.00 97.62 84 GLY A CA 1
ATOM 593 C C . GLY A 1 84 ? 4.029 9.892 14.989 1.00 97.62 84 GLY A C 1
ATOM 594 O O . GLY A 1 84 ? 2.970 10.064 15.581 1.00 97.62 84 GLY A O 1
ATOM 595 N N . THR A 1 85 ? 4.162 10.114 13.680 1.00 98.31 85 THR A N 1
ATOM 596 C CA . THR A 1 85 ? 3.073 10.550 12.782 1.00 98.31 85 THR A CA 1
ATOM 597 C C . THR A 1 85 ? 2.295 9.399 12.136 1.00 98.31 85 THR A C 1
ATOM 599 O O . THR A 1 85 ? 1.357 9.651 11.381 1.00 98.31 85 THR A O 1
ATOM 602 N N . HIS A 1 86 ? 2.667 8.148 12.407 1.00 98.62 86 HIS A N 1
ATOM 603 C CA . HIS A 1 86 ? 2.101 6.968 11.760 1.00 98.62 86 HIS A CA 1
ATOM 604 C C . HIS A 1 86 ? 1.405 6.049 12.765 1.00 98.62 86 HIS A C 1
ATOM 606 O O . HIS A 1 86 ? 1.707 6.058 13.958 1.00 98.62 86 HIS A O 1
ATOM 612 N N . THR A 1 87 ? 0.503 5.221 12.251 1.00 98.81 87 THR A N 1
ATOM 613 C CA . THR A 1 87 ? 0.017 4.020 12.931 1.00 98.81 87 THR A CA 1
ATOM 614 C C . THR A 1 87 ? 0.527 2.802 12.164 1.00 98.81 87 THR A C 1
ATOM 616 O O . THR A 1 87 ? 0.425 2.744 10.935 1.00 98.81 87 THR A O 1
ATOM 619 N N . VAL A 1 88 ? 1.088 1.838 12.887 1.00 98.75 88 VAL A N 1
ATOM 620 C CA . VAL A 1 88 ? 1.420 0.503 12.388 1.00 98.75 88 VAL A CA 1
ATOM 621 C C . VAL A 1 88 ? 0.192 -0.373 12.585 1.00 98.75 88 VAL A C 1
ATOM 623 O O . VAL A 1 88 ? -0.193 -0.629 13.722 1.00 98.75 88 VAL A O 1
ATOM 626 N N . PHE A 1 89 ? -0.429 -0.829 11.503 1.00 98.75 89 PHE A N 1
ATOM 627 C CA . PHE A 1 89 ? -1.520 -1.799 11.562 1.00 98.75 89 PHE A CA 1
ATOM 628 C C . PHE A 1 89 ? -0.957 -3.200 11.353 1.00 98.75 89 PHE A C 1
ATOM 630 O O . PHE A 1 89 ? -0.294 -3.442 10.346 1.00 98.75 89 PHE A O 1
ATOM 637 N N . LEU A 1 90 ? -1.235 -4.114 12.282 1.00 98.50 90 LEU A N 1
ATOM 638 C CA . LEU A 1 90 ? -0.959 -5.538 12.140 1.00 98.50 90 LEU A CA 1
ATOM 639 C C . LEU A 1 90 ? -2.247 -6.223 11.692 1.00 98.50 90 LEU A C 1
ATOM 641 O O . LEU A 1 90 ? -3.257 -6.175 12.397 1.00 98.50 90 LEU A O 1
ATOM 645 N N . GLY A 1 91 ? -2.215 -6.834 10.513 1.00 98.12 91 GLY A N 1
ATOM 646 C CA . GLY A 1 91 ? -3.356 -7.507 9.912 1.00 98.12 91 GLY A CA 1
ATOM 647 C C . GLY A 1 91 ? -3.138 -9.006 9.770 1.00 98.12 91 GLY A C 1
ATOM 648 O O . GLY A 1 91 ? -2.127 -9.437 9.218 1.00 98.12 91 GLY A O 1
ATOM 649 N N . GLU A 1 92 ? -4.112 -9.789 10.220 1.00 98.12 92 GLU A N 1
ATOM 650 C CA . GLU A 1 92 ? -4.196 -11.214 9.910 1.00 98.12 92 GLU A CA 1
ATOM 651 C C . GLU A 1 92 ? -4.660 -11.385 8.463 1.00 98.12 92 GLU A C 1
ATOM 653 O O . GLU A 1 92 ? -5.698 -10.846 8.062 1.00 98.12 92 GLU A O 1
ATOM 658 N N . VAL A 1 93 ? -3.892 -12.135 7.673 1.00 97.62 93 VAL A N 1
ATOM 659 C CA . VAL A 1 93 ? -4.208 -12.411 6.270 1.00 97.62 93 VAL A CA 1
ATOM 660 C C . VAL A 1 93 ? -5.316 -13.463 6.215 1.00 97.62 93 VAL A C 1
ATOM 662 O O . VAL A 1 93 ? -5.088 -14.646 6.464 1.00 97.62 93 VAL A O 1
ATOM 665 N N . ALA A 1 94 ? -6.523 -13.024 5.870 1.00 94.19 94 ALA A N 1
ATOM 666 C CA . ALA A 1 94 ? -7.718 -13.856 5.756 1.00 94.19 94 ALA A CA 1
ATOM 667 C C . ALA 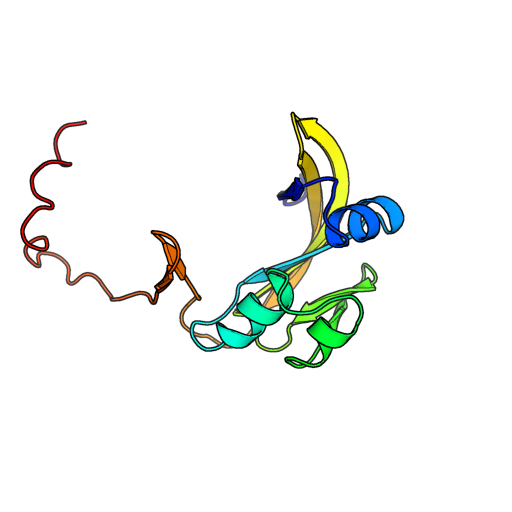A 1 94 ? -7.931 -14.414 4.338 1.00 94.19 94 ALA A C 1
ATOM 669 O O . ALA A 1 94 ? -8.714 -15.346 4.155 1.00 94.19 94 ALA A O 1
ATOM 670 N N . GLY A 1 95 ? -7.249 -13.856 3.334 1.00 95.00 95 GLY A N 1
ATOM 671 C CA . GLY A 1 95 ? -7.374 -14.272 1.941 1.00 95.00 95 GLY A CA 1
ATOM 672 C C . GLY A 1 95 ? -6.213 -13.804 1.070 1.00 95.00 95 GLY A C 1
ATOM 673 O O . GLY A 1 95 ? -5.498 -12.859 1.401 1.00 95.00 95 GLY A O 1
ATOM 674 N N . LEU A 1 96 ? -6.030 -14.483 -0.060 1.00 95.12 96 LEU A N 1
ATOM 675 C CA . LEU A 1 96 ? -5.010 -14.175 -1.056 1.00 95.12 96 LEU A CA 1
ATOM 676 C C . LEU A 1 96 ? -5.602 -14.346 -2.454 1.00 95.12 96 LEU A C 1
ATOM 678 O O . LEU A 1 96 ? -6.163 -15.395 -2.768 1.00 95.12 96 LEU A O 1
ATOM 682 N N . VAL A 1 97 ? -5.419 -13.342 -3.305 1.00 96.62 97 VAL A N 1
ATOM 683 C CA . VAL A 1 97 ? -5.653 -13.447 -4.748 1.00 96.62 97 VAL A CA 1
ATOM 684 C C . VAL A 1 97 ? -4.305 -13.374 -5.446 1.00 96.62 97 VAL A C 1
ATOM 686 O O . VAL A 1 97 ? -3.536 -12.443 -5.222 1.00 96.62 97 VAL A O 1
ATOM 689 N N . LEU A 1 98 ? -4.008 -14.363 -6.285 1.00 97.25 98 LEU A N 1
ATOM 690 C CA . LEU A 1 98 ? -2.808 -14.368 -7.115 1.00 97.25 98 LEU A CA 1
ATOM 691 C C . LEU A 1 98 ? -3.165 -13.905 -8.520 1.00 97.25 98 LEU A C 1
ATOM 693 O O . LEU A 1 98 ? -4.037 -14.481 -9.172 1.00 97.25 98 LEU A O 1
ATOM 697 N N . GLY A 1 99 ? -2.464 -12.882 -8.995 1.00 95.06 99 GLY A N 1
ATOM 698 C CA . GLY A 1 99 ? -2.585 -12.446 -10.374 1.00 95.06 99 GLY A CA 1
ATOM 699 C C . GLY A 1 99 ? -1.714 -13.259 -11.320 1.00 95.06 99 GLY A C 1
ATOM 700 O O . GLY A 1 99 ? -1.019 -14.211 -10.957 1.00 95.06 99 GLY A O 1
ATOM 701 N N . ARG A 1 100 ? -1.714 -12.847 -12.590 1.00 92.75 100 ARG A N 1
ATOM 702 C CA . ARG A 1 100 ? -0.824 -13.434 -13.601 1.00 92.75 100 ARG A CA 1
ATOM 703 C C . ARG A 1 100 ? 0.642 -13.208 -13.226 1.00 92.75 100 ARG A C 1
ATOM 705 O O . ARG A 1 100 ? 0.981 -12.199 -12.612 1.00 92.75 100 ARG A O 1
ATOM 712 N N . ARG A 1 101 ? 1.541 -14.077 -13.689 1.00 92.75 101 ARG A N 1
ATOM 713 C CA . ARG A 1 101 ? 2.987 -13.817 -13.584 1.00 92.75 101 ARG A CA 1
ATOM 714 C C . ARG A 1 101 ? 3.344 -12.472 -14.232 1.00 92.75 101 ARG A C 1
ATOM 716 O O . ARG A 1 101 ? 2.684 -12.034 -15.175 1.00 92.75 101 ARG A O 1
ATOM 723 N N . GLY A 1 102 ? 4.369 -11.814 -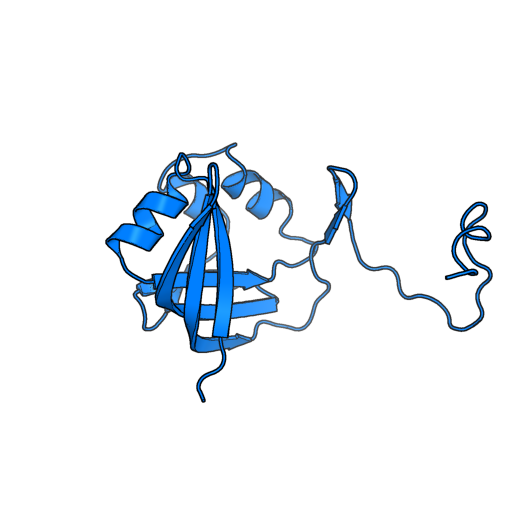13.708 1.00 93.94 102 GLY A N 1
ATOM 724 C CA . GLY A 1 102 ? 4.818 -10.501 -14.161 1.00 93.94 102 GLY A CA 1
ATOM 725 C C . GLY A 1 102 ? 5.991 -10.001 -13.326 1.00 93.94 102 GLY A C 1
ATOM 726 O O . GLY A 1 102 ? 6.476 -10.715 -12.447 1.00 93.94 102 GLY A O 1
ATOM 727 N N . LYS A 1 103 ? 6.458 -8.788 -13.622 1.00 96.00 103 LYS A N 1
ATOM 728 C CA . LYS A 1 103 ? 7.536 -8.131 -12.877 1.00 96.00 103 LYS A CA 1
ATOM 729 C C . LYS A 1 103 ? 6.930 -7.117 -11.901 1.00 96.00 103 LYS A C 1
ATOM 731 O O . LYS A 1 103 ? 5.994 -6.424 -12.295 1.00 96.00 103 LYS A O 1
ATOM 736 N N . PRO A 1 104 ? 7.419 -7.027 -10.654 1.00 97.38 104 PRO A N 1
ATOM 737 C CA . PRO A 1 104 ? 6.924 -6.053 -9.693 1.00 97.38 104 PRO A CA 1
ATOM 738 C C . PRO A 1 104 ? 7.315 -4.631 -10.099 1.00 97.38 104 PRO A C 1
ATOM 740 O O . PRO A 1 104 ? 8.365 -4.414 -10.716 1.00 97.38 104 PRO A O 1
ATOM 743 N N . LEU A 1 105 ? 6.481 -3.660 -9.734 1.00 97.62 105 LEU A N 1
ATOM 744 C CA . LEU A 1 105 ? 6.889 -2.260 -9.700 1.00 97.62 105 LEU A CA 1
ATOM 745 C C . LEU A 1 105 ? 7.835 -2.054 -8.524 1.00 97.62 105 LEU A C 1
ATOM 747 O O . LEU A 1 105 ? 7.518 -2.437 -7.399 1.00 97.62 105 LEU A O 1
ATOM 751 N N . LEU A 1 106 ? 8.982 -1.436 -8.776 1.00 97.62 106 LEU A N 1
ATOM 752 C CA . LEU A 1 106 ? 9.911 -1.052 -7.722 1.00 97.62 106 LEU A CA 1
ATOM 753 C C . LEU A 1 106 ? 9.861 0.457 -7.514 1.00 97.62 106 LEU A C 1
ATOM 755 O O . LEU A 1 106 ? 9.569 1.206 -8.445 1.00 97.62 106 LEU A O 1
ATOM 759 N N . TYR A 1 107 ? 10.200 0.895 -6.306 1.00 96.25 107 TYR A N 1
ATOM 760 C CA . TYR A 1 107 ? 10.405 2.301 -5.988 1.00 96.25 107 TYR A CA 1
ATOM 761 C C . TYR A 1 107 ? 11.727 2.456 -5.239 1.00 96.25 107 TYR A C 1
ATOM 763 O O . TYR A 1 107 ? 11.913 1.857 -4.180 1.00 96.25 107 TYR A O 1
ATOM 771 N N . ALA A 1 108 ? 12.657 3.220 -5.805 1.00 94.94 108 ALA A N 1
ATOM 772 C CA . ALA A 1 108 ? 13.987 3.440 -5.250 1.00 94.94 108 ALA A CA 1
ATOM 773 C C . ALA A 1 108 ? 14.468 4.848 -5.605 1.00 94.94 108 ALA A C 1
ATOM 775 O O . ALA A 1 108 ? 14.192 5.342 -6.695 1.00 94.94 108 ALA A O 1
ATOM 776 N N . SER A 1 109 ? 15.166 5.509 -4.678 1.00 93.38 109 SER A N 1
ATOM 777 C CA . SER A 1 109 ? 15.720 6.858 -4.888 1.00 93.38 109 SER A CA 1
ATOM 778 C C . SER A 1 109 ? 14.701 7.884 -5.412 1.00 93.38 109 SER A C 1
ATOM 780 O O . SER A 1 109 ? 15.027 8.741 -6.227 1.00 93.38 109 SER A O 1
ATOM 782 N N . GLY A 1 110 ? 13.446 7.787 -4.958 1.00 93.88 110 GLY A N 1
ATOM 783 C CA . GLY A 1 110 ? 12.372 8.693 -5.375 1.00 93.88 110 GLY A CA 1
ATOM 784 C C . GLY A 1 110 ? 11.814 8.434 -6.781 1.00 93.88 110 GLY A C 1
ATOM 785 O O . GLY A 1 110 ? 11.114 9.289 -7.315 1.00 93.88 110 GLY A O 1
ATOM 786 N N . GLN A 1 111 ? 12.132 7.293 -7.399 1.00 95.69 111 GLN A N 1
ATOM 787 C CA . GLN A 1 111 ? 11.743 6.967 -8.771 1.00 95.69 111 GLN A CA 1
ATOM 788 C C . GLN A 1 111 ? 11.191 5.544 -8.885 1.00 95.69 111 GLN A C 1
ATOM 790 O O . GLN A 1 111 ? 11.609 4.629 -8.168 1.00 95.69 111 GLN A O 1
ATOM 795 N N . TYR A 1 112 ? 10.265 5.345 -9.826 1.00 96.81 112 TYR A N 1
ATOM 796 C CA . TYR A 1 112 ? 9.840 4.004 -10.213 1.00 96.81 112 TYR A CA 1
ATOM 797 C C . TYR A 1 112 ? 10.943 3.287 -10.989 1.00 96.81 112 TYR A C 1
ATOM 799 O O . TYR A 1 112 ? 11.602 3.867 -11.851 1.00 96.81 112 TYR A O 1
ATOM 807 N N . ALA A 1 113 ? 11.112 2.001 -10.704 1.00 96.31 113 ALA A N 1
ATOM 808 C CA . ALA A 1 113 ? 12.110 1.151 -11.329 1.00 96.31 113 ALA A CA 1
ATOM 809 C C . ALA A 1 113 ? 11.537 -0.233 -11.665 1.00 96.31 113 ALA A C 1
ATOM 811 O O . ALA A 1 113 ? 10.419 -0.595 -11.290 1.00 96.31 113 ALA A O 1
ATOM 812 N N . ARG A 1 114 ? 12.336 -1.024 -12.385 1.00 94.12 114 ARG A N 1
ATOM 813 C CA . ARG A 1 114 ? 12.011 -2.394 -12.796 1.00 94.12 114 ARG A CA 1
ATOM 814 C C . ARG A 1 114 ? 13.137 -3.346 -12.427 1.00 94.12 114 ARG A C 1
ATOM 816 O O . ARG A 1 114 ? 14.303 -2.958 -12.446 1.00 94.12 114 ARG A O 1
ATOM 823 N N . LEU A 1 115 ? 12.796 -4.609 -12.181 1.00 91.38 115 LEU A N 1
ATOM 824 C CA . LEU A 1 115 ? 13.799 -5.658 -12.012 1.00 91.38 115 LEU A CA 1
ATOM 825 C C . LEU A 1 115 ? 14.558 -5.912 -13.319 1.00 91.38 115 LEU A C 1
ATOM 827 O O . LEU A 1 115 ? 13.959 -6.141 -14.378 1.00 91.38 115 LEU A O 1
ATOM 831 N N . ILE A 1 116 ? 15.881 -5.955 -13.201 1.00 88.00 116 ILE A N 1
ATOM 832 C CA . ILE A 1 116 ? 16.792 -6.484 -14.211 1.00 88.00 116 ILE A CA 1
ATOM 833 C C . ILE A 1 116 ? 17.437 -7.735 -13.602 1.00 88.00 116 ILE A C 1
ATOM 835 O O . ILE A 1 116 ? 17.957 -7.647 -12.489 1.00 88.00 116 ILE A O 1
ATOM 839 N N . PRO A 1 117 ? 17.372 -8.904 -14.268 1.00 83.00 117 PRO A N 1
ATOM 840 C CA . PRO A 1 117 ? 18.060 -10.094 -13.789 1.00 83.00 117 PRO A CA 1
ATOM 841 C C . PRO A 1 117 ? 19.553 -9.822 -13.631 1.00 83.00 117 PRO A C 1
ATOM 843 O O . PRO A 1 117 ? 20.189 -9.304 -14.548 1.00 83.00 117 PRO A O 1
ATOM 846 N N . LEU A 1 118 ? 20.111 -10.211 -12.489 1.00 81.88 118 LEU A N 1
ATOM 847 C CA . LEU A 1 118 ? 21.555 -10.270 -12.335 1.00 81.88 118 LEU A CA 1
ATOM 848 C C . LEU A 1 118 ? 22.042 -11.524 -13.059 1.00 81.88 118 LEU A C 1
ATOM 850 O O . LEU A 1 118 ? 21.590 -12.633 -12.764 1.00 81.88 118 LEU A O 1
ATOM 854 N N . ALA A 1 119 ? 22.942 -11.357 -14.023 1.00 80.44 119 ALA A N 1
ATOM 855 C CA . ALA A 1 119 ? 23.690 -12.491 -14.537 1.00 80.44 119 ALA A CA 1
ATOM 856 C C . ALA A 1 119 ? 24.637 -12.961 -13.426 1.00 80.44 119 ALA A C 1
ATOM 858 O O . ALA A 1 119 ? 25.404 -12.176 -12.870 1.00 80.44 119 ALA A O 1
ATOM 859 N N . HIS A 1 120 ? 24.547 -14.238 -13.065 1.00 72.62 120 HIS A N 1
ATOM 860 C CA . HIS A 1 120 ? 25.435 -14.823 -12.070 1.00 72.62 120 HIS A CA 1
ATOM 861 C C . HIS A 1 120 ? 26.888 -14.700 -12.561 1.00 72.62 120 HIS A C 1
ATOM 863 O O . HIS A 1 120 ? 27.198 -15.156 -13.660 1.00 72.62 120 HIS A O 1
ATOM 869 N N . GLY A 1 121 ? 27.753 -14.042 -11.784 1.00 72.56 121 GLY A N 1
ATOM 870 C CA . GLY A 1 121 ? 29.149 -13.780 -12.159 1.00 72.56 121 GLY A CA 1
ATOM 871 C C . GLY A 1 121 ? 29.370 -12.614 -13.132 1.00 72.56 121 GLY A C 1
ATOM 872 O O . GLY A 1 121 ? 30.499 -12.421 -13.578 1.00 72.56 121 GLY A O 1
ATOM 873 N N . ALA A 1 122 ? 28.340 -11.828 -13.469 1.00 68.25 122 ALA A N 1
ATOM 874 C CA . ALA A 1 122 ? 28.577 -10.555 -14.142 1.00 68.25 122 ALA A CA 1
ATOM 875 C C . ALA A 1 122 ? 29.297 -9.590 -13.186 1.00 68.25 122 ALA A C 1
ATOM 877 O O . ALA A 1 122 ? 28.946 -9.549 -12.002 1.00 68.25 122 ALA A O 1
ATOM 878 N N . PRO A 1 123 ? 30.288 -8.825 -13.677 1.00 68.25 123 PRO A N 1
ATOM 879 C CA . PRO A 1 123 ? 30.943 -7.813 -12.864 1.00 68.25 123 PRO A CA 1
ATOM 880 C C . PRO A 1 123 ? 29.897 -6.828 -12.337 1.00 68.25 123 PRO A C 1
ATOM 882 O O . PRO A 1 123 ? 28.930 -6.502 -13.035 1.00 68.25 123 PRO A O 1
ATOM 885 N N . LEU A 1 124 ? 30.072 -6.390 -11.088 1.00 65.94 124 LEU A N 1
ATOM 886 C CA . LEU A 1 124 ? 29.231 -5.347 -10.515 1.00 65.94 124 LEU A CA 1
ATOM 887 C C . LEU A 1 124 ? 29.299 -4.097 -11.413 1.00 65.94 124 LEU A C 1
ATOM 889 O O . LEU A 1 124 ? 30.338 -3.843 -12.029 1.00 65.94 124 LEU A O 1
ATOM 893 N N . PRO A 1 125 ? 28.208 -3.319 -11.521 1.00 69.19 125 PRO A N 1
ATOM 894 C CA . PRO A 1 125 ? 28.274 -2.008 -12.156 1.00 69.19 125 PRO A CA 1
ATOM 895 C C . PRO A 1 125 ? 29.392 -1.171 -11.517 1.00 69.19 125 PRO A C 1
ATOM 897 O O . PRO A 1 125 ? 29.565 -1.227 -10.297 1.00 69.19 125 PRO A O 1
ATOM 900 N N . GLU A 1 126 ? 30.128 -0.393 -12.319 1.00 67.88 126 GLU A N 1
ATOM 901 C CA . GLU A 1 126 ? 31.207 0.473 -11.816 1.00 67.88 126 GLU A CA 1
ATOM 902 C C . GLU A 1 126 ? 30.725 1.309 -10.610 1.00 67.88 126 GLU A C 1
ATOM 904 O O . GLU A 1 126 ? 29.691 1.978 -10.682 1.00 67.88 126 GLU A O 1
ATOM 909 N N . GLY A 1 127 ? 31.458 1.245 -9.489 1.00 65.12 127 GLY A N 1
ATOM 910 C CA . GLY A 1 127 ? 31.148 1.976 -8.249 1.00 65.12 127 GLY A CA 1
ATOM 911 C C . GLY A 1 127 ? 30.408 1.186 -7.157 1.00 65.12 127 GLY A C 1
ATOM 912 O O . GLY A 1 127 ? 30.113 1.749 -6.103 1.00 65.12 127 GLY A O 1
ATOM 913 N N . PHE A 1 128 ? 30.123 -0.106 -7.362 1.00 63.19 128 PHE A N 1
ATOM 914 C CA . PHE A 1 128 ? 29.531 -0.990 -6.339 1.00 63.19 128 PHE A CA 1
ATOM 915 C C . PHE A 1 128 ? 30.552 -1.846 -5.562 1.00 63.19 128 PHE A C 1
ATOM 917 O O . PHE A 1 128 ? 30.163 -2.578 -4.653 1.00 63.19 128 PHE A O 1
ATOM 924 N N . ASP A 1 129 ? 31.850 -1.704 -5.844 1.00 61.44 129 ASP A N 1
ATOM 925 C CA . ASP A 1 129 ? 32.938 -2.494 -5.236 1.00 61.44 129 ASP A CA 1
ATOM 926 C C . ASP A 1 129 ? 33.182 -2.191 -3.742 1.00 61.44 129 ASP A C 1
ATOM 928 O O . ASP A 1 129 ? 34.000 -2.839 -3.097 1.00 61.44 129 ASP A O 1
ATOM 932 N N . HIS A 1 130 ? 32.489 -1.202 -3.167 1.00 55.22 130 HIS A N 1
ATOM 933 C CA . HIS A 1 130 ? 32.745 -0.703 -1.807 1.00 55.22 130 HIS A CA 1
ATOM 934 C C . HIS A 1 130 ? 31.850 -1.323 -0.719 1.00 55.22 130 HIS A C 1
ATOM 936 O O . HIS A 1 130 ? 31.996 -0.981 0.450 1.00 55.22 130 HIS A O 1
ATOM 942 N N . TRP A 1 131 ? 30.903 -2.195 -1.084 1.00 54.50 131 TRP A N 1
ATOM 943 C CA . TRP A 1 131 ? 29.892 -2.752 -0.167 1.00 54.50 131 TRP A CA 1
ATOM 944 C C . TRP A 1 131 ? 30.126 -4.225 0.213 1.00 54.50 131 TRP A C 1
ATOM 946 O O . TRP A 1 131 ? 29.219 -4.867 0.738 1.00 54.50 131 TRP A O 1
ATOM 956 N N . VAL A 1 132 ? 31.315 -4.777 -0.051 1.00 54.34 132 VAL A N 1
AT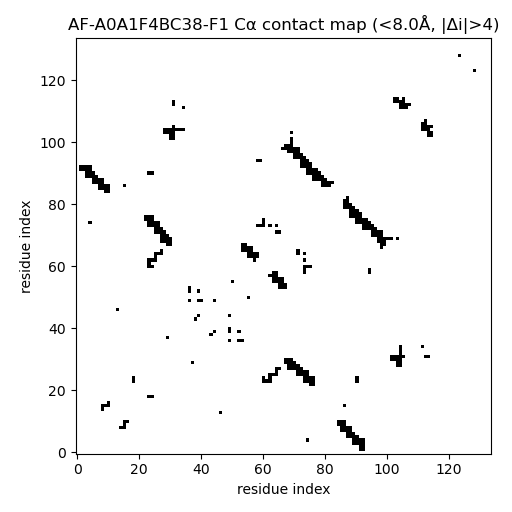OM 957 C CA . VAL A 1 132 ? 31.608 -6.211 0.167 1.00 54.34 132 VAL A CA 1
ATOM 958 C C . VAL A 1 132 ? 32.238 -6.508 1.542 1.00 54.34 132 VAL A C 1
ATOM 960 O O . VAL A 1 132 ? 32.432 -7.671 1.872 1.00 54.34 132 VAL A O 1
ATOM 963 N N . ASP A 1 133 ? 32.479 -5.494 2.380 1.00 45.66 133 ASP A N 1
ATOM 964 C CA . ASP A 1 133 ? 33.126 -5.656 3.694 1.00 45.66 133 ASP A CA 1
ATOM 965 C C . ASP A 1 133 ? 32.208 -5.265 4.874 1.00 45.66 133 ASP A C 1
ATOM 967 O O . ASP A 1 133 ? 32.456 -4.275 5.569 1.00 45.66 133 ASP A O 1
ATOM 971 N N . VAL A 1 134 ? 31.146 -6.044 5.124 1.00 45.50 134 VAL A N 1
ATOM 972 C CA . VAL A 1 134 ? 30.415 -6.063 6.415 1.00 45.50 134 VAL A CA 1
ATOM 973 C C . VAL A 1 134 ? 30.014 -7.472 6.818 1.00 45.50 134 VAL A C 1
ATOM 975 O O . VAL A 1 134 ? 29.420 -8.180 5.976 1.00 45.50 134 VAL A O 1
#

Nearest PDB structures (foldseek):
  2r0x-assembly1_A-2  TM=9.586E-01  e=8.940E-10  Histophilus somni 129PT
  2qck-assembly1_A  TM=8.898E-01  e=5.185E-09  Arthrobacter sp. FB24
  3zoe-assembly1_B  TM=8.068E-01  e=2.833E-07  Thermus thermophilus HB27
  3zoe-assembly1_A  TM=8.036E-01  e=1.142E-06  Thermus thermophilus HB27
  3zoh-assembly1_C  TM=7.945E-01  e=8.435E-07  Thermus thermophilus HB27

Foldseek 3Di:
DFDKDKDKAFCPDPVNVVCVVLQWEKDFFAFLVCVVLVVLRVPPHDDCPSVVPADWDQDPSRYTYGQQGQKMFIWGFPDWDDDDRIIMTMTGGPDMDGHDDHWTWDADPNDIDTDDDDDVPDDDDPPPPPPPDD

Radius of gyration: 17.49 Å; Cα contacts (8 Å, |Δi|>4): 224; chains: 1; bounding box: 48×32×33 Å